Protein AF-A0A535T0T4-F1 (afdb_monomer_lite)

pLDDT: mean 70.82, std 12.21, range [46.47, 88.56]

Sequence (93 aa):
MAADGDIHIRDHVLYELARDLSSSLELDSVLRNVMDRVISLMHASRGFIVLVDPVTNEMSVQMGGGETDTEKSRHFLGSKTVIDHVVKSGQAV

Foldseek 3Di:
DPDDPPVVVVVVVVVVVVCVVVVVVVVQVVVAVVQVVVCVVVVNQKDWDWDADPPPRDIFTPFIDHDDDRPVRRPDPDDPVQVVCCVVPVDHD

Radius of gyration: 19.91 Å; chains: 1; bounding box: 31×58×49 Å

Secondary structure (DSSP, 8-state):
---SSHHHHHHHHHHHHHHHHHHHHHHHHHHHHHHHHHHHHHT-SEEEEEEE-TTT--EEEEEEEESS-HHHHTT----HHHHHHHHHH----

Structure (mmCIF, N/CA/C/O backbone):
data_AF-A0A535T0T4-F1
#
_entry.id   AF-A0A535T0T4-F1
#
loop_
_atom_site.group_PDB
_atom_site.id
_atom_site.type_symbol
_atom_site.label_atom_id
_atom_site.label_alt_id
_atom_site.label_comp_id
_atom_site.label_asym_id
_atom_site.label_entity_id
_atom_site.label_seq_id
_atom_site.pdbx_PDB_ins_code
_atom_site.Cartn_x
_atom_site.Cartn_y
_atom_site.Cartn_z
_atom_site.occupancy
_atom_site.B_iso_or_equiv
_atom_site.auth_seq_id
_atom_site.auth_comp_id
_atom_site.auth_asym_id
_atom_site.auth_atom_id
_atom_site.pdbx_PDB_model_num
ATOM 1 N N . MET A 1 1 ? 6.583 -42.301 -32.885 1.00 46.47 1 MET A N 1
ATOM 2 C CA . MET A 1 1 ? 6.343 -40.851 -32.730 1.00 46.47 1 MET A CA 1
ATOM 3 C C . MET A 1 1 ? 5.975 -40.603 -31.277 1.00 46.47 1 MET A C 1
ATOM 5 O O . MET A 1 1 ? 4.818 -40.729 -30.920 1.00 46.47 1 MET A O 1
ATOM 9 N N . ALA A 1 2 ? 6.977 -40.398 -30.427 1.00 50.59 2 ALA A N 1
ATOM 10 C CA . ALA A 1 2 ? 6.829 -40.143 -28.995 1.00 50.59 2 ALA A CA 1
ATOM 11 C C . ALA A 1 2 ? 7.972 -39.199 -28.606 1.00 50.59 2 ALA A C 1
ATOM 13 O O . ALA A 1 2 ? 9.039 -39.668 -28.229 1.00 50.59 2 ALA A O 1
ATOM 14 N N . ALA A 1 3 ? 7.816 -37.901 -28.879 1.00 54.41 3 ALA A N 1
ATOM 15 C CA . ALA A 1 3 ? 8.810 -36.880 -28.520 1.00 54.41 3 ALA A CA 1
ATOM 16 C C . ALA A 1 3 ? 8.260 -35.436 -28.568 1.00 54.41 3 ALA A C 1
ATOM 18 O O . ALA A 1 3 ? 9.046 -34.510 -28.716 1.00 54.41 3 ALA A O 1
ATOM 19 N N . ASP A 1 4 ? 6.939 -35.233 -28.489 1.00 51.59 4 ASP A N 1
ATOM 20 C CA . ASP A 1 4 ? 6.331 -33.896 -28.678 1.00 51.59 4 ASP A CA 1
ATOM 21 C C . ASP A 1 4 ? 5.533 -33.400 -27.452 1.00 51.59 4 ASP A C 1
ATOM 23 O O . ASP A 1 4 ? 5.272 -32.213 -27.309 1.00 51.59 4 ASP A O 1
ATOM 27 N N . GLY A 1 5 ? 5.186 -34.288 -26.509 1.00 54.66 5 GLY A N 1
ATOM 28 C CA . GLY A 1 5 ? 4.384 -33.932 -25.327 1.00 54.66 5 GLY A CA 1
ATOM 29 C C . GLY A 1 5 ? 5.178 -33.427 -24.114 1.00 54.66 5 GLY A C 1
ATOM 30 O O . GLY A 1 5 ? 4.657 -32.634 -23.335 1.00 54.66 5 GLY A O 1
ATOM 31 N N . ASP A 1 6 ? 6.438 -33.842 -23.951 1.00 54.31 6 ASP A N 1
ATOM 32 C CA . ASP A 1 6 ? 7.193 -33.605 -22.706 1.00 54.31 6 ASP A CA 1
ATOM 33 C C . ASP A 1 6 ? 8.015 -32.302 -22.699 1.00 54.31 6 ASP A C 1
ATOM 35 O O . ASP A 1 6 ? 8.401 -31.819 -21.634 1.00 54.31 6 ASP A O 1
ATOM 39 N N . ILE A 1 7 ? 8.269 -31.696 -23.866 1.00 55.16 7 ILE A N 1
ATOM 40 C CA . ILE A 1 7 ? 9.045 -30.446 -23.980 1.00 55.16 7 ILE A CA 1
ATOM 41 C C . ILE A 1 7 ? 8.188 -29.218 -23.637 1.00 55.16 7 ILE A C 1
ATOM 43 O O . ILE A 1 7 ? 8.609 -28.367 -22.858 1.00 55.16 7 ILE A O 1
ATOM 47 N N . HIS A 1 8 ? 6.941 -29.166 -24.108 1.00 55.12 8 HIS A N 1
ATOM 48 C CA . HIS A 1 8 ? 6.098 -27.979 -23.939 1.00 55.12 8 HIS A CA 1
ATOM 49 C C . HIS A 1 8 ? 5.536 -27.808 -22.518 1.00 55.12 8 HIS A C 1
ATOM 51 O O . HIS A 1 8 ? 5.375 -26.680 -22.051 1.00 55.12 8 HIS A O 1
ATOM 57 N N . ILE A 1 9 ? 5.288 -28.909 -21.797 1.00 57.59 9 ILE A N 1
ATOM 58 C CA . ILE A 1 9 ? 4.816 -28.870 -20.401 1.00 57.59 9 ILE A CA 1
ATOM 59 C C . ILE A 1 9 ? 5.916 -28.313 -19.483 1.00 57.59 9 ILE A C 1
ATOM 61 O O . ILE A 1 9 ? 5.636 -27.536 -18.571 1.00 57.59 9 ILE A O 1
ATOM 65 N N . ARG A 1 10 ? 7.179 -28.681 -19.731 1.00 58.81 10 ARG A N 1
ATOM 66 C CA . ARG A 1 10 ? 8.309 -28.284 -18.883 1.00 58.81 10 ARG A CA 1
ATOM 67 C C . ARG A 1 10 ? 8.644 -26.799 -19.032 1.00 58.81 10 ARG A C 1
ATOM 69 O O . ARG A 1 10 ? 8.903 -26.143 -18.025 1.00 58.81 10 ARG A O 1
ATOM 76 N N . ASP A 1 11 ? 8.559 -26.272 -20.250 1.00 59.59 11 ASP A N 1
ATOM 77 C CA . ASP A 1 11 ? 8.815 -24.857 -20.537 1.00 59.59 11 ASP A CA 1
ATOM 78 C C . ASP A 1 11 ? 7.705 -23.946 -19.992 1.00 59.59 11 ASP A C 1
ATOM 80 O O . ASP A 1 11 ? 7.992 -22.884 -19.442 1.00 59.59 11 ASP A O 1
ATOM 84 N N . HIS A 1 12 ? 6.440 -24.375 -20.061 1.00 63.81 12 HIS A N 1
ATOM 85 C CA . HIS A 1 12 ? 5.324 -23.609 -19.503 1.00 63.81 12 HIS A CA 1
ATOM 86 C C . HIS A 1 12 ? 5.379 -23.533 -17.970 1.00 63.81 12 HIS A C 1
ATOM 88 O O . HIS A 1 12 ? 5.208 -22.456 -17.405 1.00 63.81 12 HIS A O 1
ATOM 94 N N . VAL A 1 13 ? 5.692 -24.644 -17.296 1.00 70.94 13 VAL A N 1
ATOM 95 C CA . VAL A 1 13 ? 5.807 -24.685 -15.827 1.00 70.94 13 VAL A CA 1
ATOM 96 C C . VAL A 1 13 ? 7.017 -23.885 -15.333 1.00 70.94 13 VAL A C 1
ATOM 98 O O . VAL A 1 13 ? 6.923 -23.208 -14.314 1.00 70.94 13 VAL A O 1
ATOM 101 N N . LEU A 1 14 ? 8.141 -23.899 -16.061 1.00 69.94 14 LEU A N 1
ATOM 102 C CA . LEU A 1 14 ? 9.292 -23.039 -15.757 1.00 69.94 14 LEU A CA 1
ATOM 103 C C . LEU A 1 14 ? 8.983 -21.556 -15.981 1.00 69.94 14 LEU A C 1
ATOM 105 O O . LEU A 1 14 ? 9.421 -20.728 -15.188 1.00 69.94 14 LEU A O 1
ATOM 109 N N . TYR A 1 15 ? 8.226 -21.217 -17.025 1.00 70.31 15 TYR A N 1
ATOM 110 C CA . TYR A 1 15 ? 7.838 -19.838 -17.307 1.00 70.31 15 TYR A CA 1
ATOM 111 C C . TYR A 1 15 ? 6.834 -19.296 -16.286 1.00 70.31 15 TYR A C 1
ATOM 113 O O . TYR A 1 15 ? 7.018 -18.187 -15.799 1.00 70.31 15 TYR A O 1
ATOM 121 N N . GLU A 1 16 ? 5.818 -20.072 -15.905 1.00 61.53 16 GLU A N 1
ATOM 122 C CA . GLU A 1 16 ? 4.867 -19.694 -14.851 1.00 61.53 16 GLU A CA 1
ATOM 123 C C . GLU A 1 16 ? 5.570 -19.587 -13.492 1.00 61.53 16 GLU A C 1
ATOM 125 O O . GLU A 1 16 ? 5.406 -18.582 -12.815 1.00 61.53 16 GLU A O 1
ATOM 130 N N . LEU A 1 17 ? 6.461 -20.522 -13.140 1.00 64.81 17 LEU A N 1
ATOM 131 C CA . LEU A 1 17 ? 7.242 -20.438 -11.901 1.00 64.81 17 LEU A CA 1
ATOM 132 C C . LEU A 1 17 ? 8.209 -19.243 -11.899 1.00 64.81 17 LEU A C 1
ATOM 134 O O . LEU A 1 17 ? 8.366 -18.585 -10.876 1.00 64.81 17 LEU A O 1
ATOM 138 N N . ALA A 1 18 ? 8.846 -18.934 -13.030 1.00 59.88 18 ALA A N 1
ATOM 139 C CA . ALA A 1 18 ? 9.694 -17.752 -13.164 1.00 59.88 18 ALA A CA 1
ATOM 140 C C . ALA A 1 18 ? 8.875 -16.455 -13.119 1.00 59.88 18 ALA A C 1
ATOM 142 O O . ALA A 1 18 ? 9.330 -15.474 -12.538 1.00 59.88 18 ALA A O 1
ATOM 143 N N . ARG A 1 19 ? 7.663 -16.437 -13.684 1.00 62.78 19 ARG A N 1
ATOM 144 C CA . ARG A 1 19 ? 6.762 -15.279 -13.645 1.00 62.78 19 ARG A CA 1
ATOM 145 C C . ARG A 1 19 ? 6.145 -15.087 -12.260 1.00 62.78 19 ARG A C 1
ATOM 147 O O . ARG A 1 19 ? 6.026 -13.951 -11.816 1.00 62.78 19 ARG A O 1
ATOM 154 N N . ASP A 1 20 ? 5.840 -16.157 -11.539 1.00 56.06 20 ASP A N 1
ATOM 155 C CA . ASP A 1 20 ? 5.381 -16.112 -10.147 1.00 56.06 20 ASP A CA 1
ATOM 156 C C . ASP A 1 20 ? 6.519 -15.692 -9.202 1.00 56.06 20 ASP A C 1
ATOM 158 O O . ASP A 1 20 ? 6.330 -14.844 -8.331 1.00 56.06 20 ASP A O 1
ATOM 162 N N . LEU A 1 21 ? 7.743 -16.179 -9.437 1.00 56.84 21 LEU A N 1
ATOM 163 C CA . LEU A 1 21 ? 8.930 -15.763 -8.686 1.00 56.84 21 LEU A CA 1
ATOM 164 C C . LEU A 1 21 ? 9.321 -14.302 -8.980 1.00 56.84 21 LEU A C 1
ATOM 166 O O . LEU A 1 21 ? 9.721 -13.577 -8.071 1.00 56.84 21 LEU A O 1
ATOM 170 N N . SER A 1 22 ? 9.180 -13.847 -10.229 1.00 53.53 22 SER A N 1
ATOM 171 C CA . SER A 1 22 ? 9.512 -12.475 -10.635 1.00 53.53 22 SER A CA 1
ATOM 172 C C . SER A 1 22 ? 8.413 -11.472 -10.268 1.00 53.53 22 SER A C 1
ATOM 174 O O . SER A 1 22 ? 8.726 -10.359 -9.855 1.00 53.53 22 SER A O 1
ATOM 176 N N . SER A 1 23 ? 7.133 -11.853 -10.321 1.00 50.88 23 SER A N 1
ATOM 177 C CA . SER A 1 23 ? 6.018 -10.989 -9.894 1.00 50.88 23 SER A CA 1
ATOM 178 C C . SER A 1 23 ? 6.010 -10.750 -8.382 1.00 50.88 23 SER A C 1
ATOM 180 O O . SER A 1 23 ? 5.660 -9.656 -7.938 1.00 50.88 23 SER A O 1
ATOM 182 N N . SER A 1 24 ? 6.496 -11.715 -7.593 1.00 54.97 24 SER A N 1
ATOM 183 C CA . SER A 1 24 ? 6.721 -11.532 -6.156 1.00 54.97 24 SER A CA 1
ATOM 184 C C . SER A 1 24 ? 7.871 -10.563 -5.838 1.00 54.97 24 SER A C 1
ATOM 186 O O . SER A 1 24 ? 7.842 -9.943 -4.779 1.00 54.97 24 SER A O 1
ATOM 188 N N . LEU A 1 25 ? 8.874 -10.418 -6.715 1.00 54.78 25 LEU A N 1
ATOM 189 C CA . LEU A 1 25 ? 10.022 -9.512 -6.522 1.00 54.78 25 LEU A CA 1
ATOM 190 C C . LEU A 1 25 ? 9.783 -8.112 -7.116 1.00 54.78 25 LEU A C 1
ATOM 192 O O . LEU A 1 25 ? 10.323 -7.113 -6.631 1.00 54.78 25 LEU A O 1
ATOM 196 N N . GLU A 1 26 ? 8.943 -8.013 -8.143 1.00 64.62 26 GLU A N 1
ATOM 197 C CA . GLU A 1 26 ? 8.573 -6.734 -8.744 1.00 64.62 26 GLU A CA 1
ATOM 198 C C . GLU A 1 26 ? 7.490 -6.000 -7.955 1.00 64.62 26 GLU A C 1
ATOM 200 O O . GLU A 1 26 ? 7.504 -4.772 -7.957 1.00 64.62 26 GLU A O 1
ATOM 205 N N . LEU A 1 27 ? 6.597 -6.690 -7.233 1.00 72.19 27 LEU A N 1
ATOM 206 C CA . LEU A 1 27 ? 5.540 -6.024 -6.464 1.00 72.19 27 LEU A CA 1
ATOM 207 C C . LEU A 1 27 ? 6.109 -5.043 -5.432 1.00 72.19 27 LEU A C 1
ATOM 209 O O . LEU A 1 27 ? 5.692 -3.888 -5.398 1.00 72.19 27 LEU A O 1
ATOM 213 N N . ASP A 1 28 ? 7.103 -5.453 -4.645 1.00 73.31 28 ASP A N 1
ATOM 214 C CA . ASP A 1 28 ? 7.744 -4.566 -3.666 1.00 73.31 28 ASP A CA 1
ATOM 215 C C . ASP A 1 2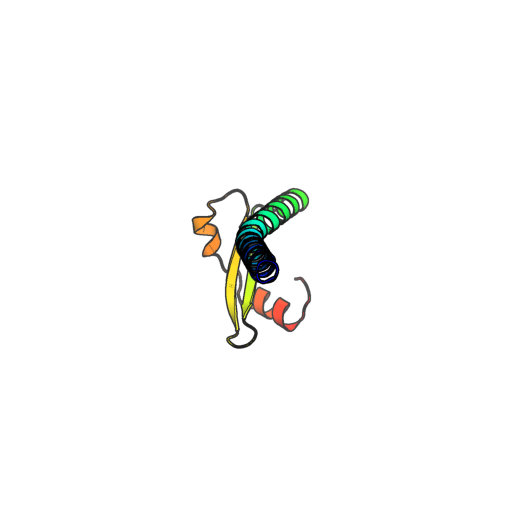8 ? 8.423 -3.364 -4.340 1.00 73.31 28 ASP A C 1
ATOM 217 O O . ASP A 1 28 ? 8.398 -2.249 -3.815 1.00 73.31 28 ASP A O 1
ATOM 221 N N . SER A 1 29 ? 8.992 -3.569 -5.530 1.00 74.88 29 SER A N 1
ATOM 222 C CA . SER A 1 29 ? 9.625 -2.510 -6.324 1.00 74.88 29 SER A CA 1
ATOM 223 C C . SER A 1 29 ? 8.591 -1.538 -6.902 1.00 74.88 29 SER A C 1
ATOM 225 O O . SER A 1 29 ? 8.776 -0.322 -6.845 1.00 74.88 29 SER A O 1
ATOM 227 N N . VAL A 1 30 ? 7.470 -2.053 -7.408 1.00 80.62 30 VAL A N 1
ATOM 228 C CA . VAL A 1 30 ? 6.339 -1.265 -7.913 1.00 80.62 30 VAL A CA 1
ATOM 229 C C . VAL A 1 30 ? 5.716 -0.457 -6.784 1.00 80.62 30 VAL A C 1
ATOM 231 O O . VAL A 1 30 ? 5.543 0.753 -6.923 1.00 80.62 30 VAL A O 1
ATOM 234 N N . LEU A 1 31 ? 5.427 -1.094 -5.648 1.00 80.62 31 LEU A N 1
ATOM 235 C CA . LEU A 1 31 ? 4.869 -0.427 -4.479 1.00 80.62 31 LEU A CA 1
ATOM 236 C C . LEU A 1 31 ? 5.805 0.682 -3.994 1.00 80.62 31 LEU A C 1
ATOM 238 O O . LEU A 1 31 ? 5.337 1.795 -3.752 1.00 80.62 31 LEU A O 1
ATOM 242 N N . ARG A 1 32 ? 7.116 0.422 -3.911 1.00 79.19 32 ARG A N 1
ATOM 243 C CA . ARG A 1 32 ? 8.115 1.435 -3.543 1.00 79.19 32 ARG A CA 1
ATOM 244 C C . ARG A 1 32 ? 8.084 2.633 -4.490 1.00 79.19 32 ARG A C 1
ATOM 246 O O . ARG A 1 32 ? 7.939 3.757 -4.024 1.00 79.19 32 ARG A O 1
ATOM 253 N N . ASN A 1 33 ? 8.113 2.396 -5.801 1.00 79.50 33 ASN A N 1
ATOM 254 C CA . ASN A 1 33 ? 8.064 3.465 -6.801 1.00 79.50 33 ASN A CA 1
ATOM 255 C C . ASN A 1 33 ? 6.779 4.304 -6.701 1.00 79.50 33 ASN A C 1
ATOM 257 O O . ASN A 1 33 ? 6.817 5.532 -6.806 1.00 79.50 33 ASN A O 1
ATOM 261 N N . VAL A 1 34 ? 5.631 3.653 -6.485 1.00 83.69 34 VAL A N 1
ATOM 262 C CA . VAL A 1 34 ? 4.349 4.342 -6.282 1.00 83.69 34 VAL A CA 1
ATOM 263 C C . VAL A 1 34 ? 4.388 5.180 -5.005 1.00 83.69 34 VAL A C 1
ATOM 265 O O . VAL A 1 34 ? 3.985 6.342 -5.028 1.00 83.69 34 VAL A O 1
ATOM 268 N N . MET A 1 35 ? 4.905 4.628 -3.907 1.00 83.25 35 MET A N 1
ATOM 269 C CA . MET A 1 35 ? 5.002 5.332 -2.630 1.00 83.25 35 MET A CA 1
ATOM 270 C C . MET A 1 35 ? 5.914 6.548 -2.712 1.00 83.25 35 MET A C 1
ATOM 272 O O . MET A 1 35 ? 5.510 7.623 -2.281 1.00 83.25 35 MET A O 1
ATOM 276 N N . ASP A 1 36 ? 7.092 6.421 -3.319 1.00 81.12 36 ASP A N 1
ATOM 277 C CA . ASP A 1 36 ? 8.024 7.539 -3.490 1.00 81.12 36 ASP A CA 1
ATOM 278 C C . ASP A 1 36 ? 7.374 8.678 -4.284 1.00 81.12 36 ASP A C 1
ATOM 280 O O . ASP A 1 36 ? 7.501 9.858 -3.938 1.00 81.12 36 ASP A O 1
ATOM 284 N N . ARG A 1 37 ? 6.585 8.336 -5.312 1.00 81.81 37 ARG A N 1
ATOM 285 C CA . ARG A 1 37 ? 5.823 9.324 -6.076 1.00 81.81 37 ARG A CA 1
ATOM 286 C C . ARG A 1 37 ? 4.732 9.990 -5.239 1.00 81.81 37 ARG A C 1
ATOM 288 O O . ARG A 1 37 ? 4.581 11.207 -5.326 1.00 81.81 37 ARG A O 1
ATOM 295 N N . VAL A 1 38 ? 3.976 9.227 -4.451 1.00 85.44 38 VAL A N 1
ATOM 296 C CA . VAL A 1 38 ? 2.920 9.762 -3.573 1.00 85.44 38 VAL A CA 1
ATOM 297 C C . VAL A 1 38 ? 3.516 10.677 -2.505 1.00 85.44 38 VAL A C 1
ATOM 299 O O . VAL A 1 38 ? 3.033 11.792 -2.331 1.00 85.44 38 VAL A O 1
ATOM 302 N N . ILE A 1 39 ? 4.592 10.252 -1.843 1.00 82.44 39 ILE A N 1
ATOM 303 C CA . ILE A 1 39 ? 5.311 11.037 -0.833 1.00 82.44 39 ILE A CA 1
ATOM 304 C C . ILE A 1 39 ? 5.786 12.362 -1.431 1.00 82.44 39 ILE A C 1
ATOM 306 O O . ILE A 1 39 ? 5.515 13.420 -0.863 1.00 82.44 39 ILE A O 1
ATOM 310 N N . SER A 1 40 ? 6.412 12.313 -2.611 1.00 79.06 40 SER A N 1
ATOM 311 C CA . SER A 1 40 ? 6.872 13.506 -3.325 1.00 79.06 40 SER A CA 1
ATOM 312 C C . SER A 1 40 ? 5.725 14.459 -3.678 1.00 79.06 40 SER A C 1
ATOM 314 O O . SER A 1 40 ? 5.836 15.656 -3.430 1.00 79.06 40 SER A O 1
ATOM 316 N N . LEU A 1 41 ? 4.610 13.951 -4.214 1.00 83.06 41 LEU A N 1
ATOM 317 C CA . LEU A 1 41 ? 3.455 14.779 -4.586 1.00 83.06 41 LEU A CA 1
ATOM 318 C C . LEU A 1 41 ? 2.774 15.415 -3.369 1.00 83.06 41 LEU A C 1
ATOM 320 O O . LEU A 1 41 ? 2.375 16.578 -3.412 1.00 83.06 41 LEU A O 1
ATOM 324 N N . MET A 1 42 ? 2.653 14.657 -2.281 1.00 85.88 42 MET A N 1
ATOM 325 C CA . MET A 1 42 ? 2.006 15.110 -1.052 1.00 85.88 42 MET A CA 1
ATOM 326 C C . MET A 1 42 ? 2.927 15.965 -0.176 1.00 85.88 42 MET A C 1
ATOM 328 O O . MET A 1 42 ? 2.468 16.481 0.841 1.00 85.88 42 MET A O 1
ATOM 332 N N . HIS A 1 43 ? 4.207 16.112 -0.545 1.00 81.50 43 HIS A N 1
ATOM 333 C CA . HIS A 1 43 ? 5.255 16.688 0.307 1.00 81.50 43 HIS A CA 1
ATOM 334 C C . HIS A 1 43 ? 5.264 16.057 1.710 1.00 81.50 43 HIS A C 1
ATOM 336 O O . HIS A 1 43 ? 5.497 16.722 2.721 1.00 81.50 43 HIS A O 1
ATOM 342 N N . ALA A 1 44 ? 4.955 14.762 1.775 1.00 79.62 44 ALA A N 1
ATOM 343 C CA . ALA A 1 44 ? 4.942 14.016 3.019 1.00 79.62 44 ALA A CA 1
ATOM 344 C C . ALA A 1 44 ? 6.373 13.620 3.387 1.00 79.62 44 ALA A C 1
ATOM 346 O O . ALA A 1 44 ? 7.206 13.386 2.519 1.00 79.62 44 ALA A O 1
ATOM 347 N N . SER A 1 45 ? 6.667 13.493 4.679 1.00 78.12 45 SER A N 1
ATOM 348 C CA . SER A 1 45 ? 7.986 13.010 5.105 1.00 78.12 45 SER A CA 1
ATOM 349 C C . SER A 1 45 ? 8.106 11.485 4.993 1.00 78.12 45 SER A C 1
ATOM 351 O O . SER A 1 45 ? 9.202 10.965 4.796 1.00 78.12 45 SER A O 1
ATOM 353 N N . ARG A 1 46 ? 6.991 10.757 5.172 1.00 80.06 46 ARG A N 1
ATOM 354 C CA . ARG A 1 46 ? 6.917 9.286 5.217 1.00 80.06 46 ARG A CA 1
ATOM 355 C C . ARG A 1 46 ? 5.535 8.781 4.798 1.00 80.06 46 ARG A C 1
ATOM 357 O O . ARG A 1 46 ? 4.547 9.494 4.970 1.00 80.06 46 ARG A O 1
ATOM 364 N N . GLY A 1 47 ? 5.469 7.537 4.331 1.00 79.38 47 GLY A N 1
ATOM 365 C CA . GLY A 1 47 ? 4.228 6.842 3.980 1.00 79.38 47 GLY A CA 1
ATOM 366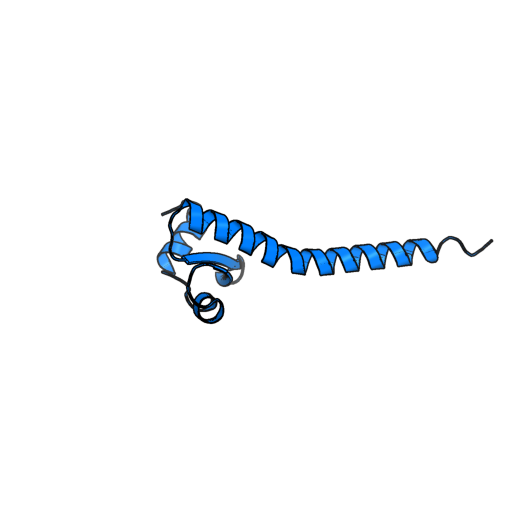 C C . GLY A 1 47 ? 4.316 5.335 4.230 1.00 79.38 47 GLY A C 1
ATOM 367 O O . GLY A 1 47 ? 5.407 4.763 4.209 1.00 79.38 47 GLY A O 1
ATOM 368 N N . PHE A 1 48 ? 3.167 4.702 4.484 1.00 82.81 48 PHE A N 1
ATOM 369 C CA . PHE A 1 48 ? 3.069 3.277 4.813 1.00 82.81 48 PHE A CA 1
ATOM 370 C C . PHE A 1 48 ? 1.905 2.615 4.077 1.00 82.81 48 PHE A C 1
ATOM 372 O O . PHE A 1 48 ? 0.833 3.206 3.951 1.00 82.81 48 PHE A O 1
ATOM 379 N N . ILE A 1 49 ? 2.102 1.365 3.658 1.00 82.06 49 ILE A N 1
ATOM 380 C CA . ILE A 1 49 ? 1.030 0.450 3.257 1.00 82.06 49 ILE A CA 1
ATOM 381 C C . ILE A 1 49 ? 0.875 -0.598 4.353 1.00 82.06 49 ILE A C 1
ATOM 383 O O . ILE A 1 49 ? 1.810 -1.349 4.645 1.00 82.06 49 ILE A O 1
ATOM 387 N N . VAL A 1 50 ? -0.316 -0.642 4.944 1.00 83.06 50 VAL A N 1
ATOM 388 C CA . VAL A 1 50 ? -0.687 -1.596 5.991 1.00 83.06 50 VAL A CA 1
ATOM 389 C C . VAL A 1 50 ? -1.703 -2.573 5.416 1.00 83.06 50 VAL A C 1
ATOM 391 O O . VAL A 1 50 ? -2.720 -2.157 4.864 1.00 83.06 50 VAL A O 1
ATOM 394 N N . LEU A 1 51 ? -1.421 -3.864 5.551 1.00 83.12 51 LEU A N 1
ATOM 395 C CA . LEU A 1 51 ? -2.355 -4.935 5.245 1.00 83.12 51 LEU A CA 1
ATOM 396 C C . LEU A 1 51 ? -3.045 -5.369 6.529 1.00 83.12 51 LEU A C 1
ATOM 398 O O . LEU A 1 51 ? -2.410 -5.481 7.579 1.00 83.12 51 LEU A O 1
ATOM 402 N N . VAL A 1 52 ? -4.345 -5.613 6.426 1.00 83.44 52 VAL A N 1
ATOM 403 C CA . VAL A 1 52 ? -5.168 -6.096 7.531 1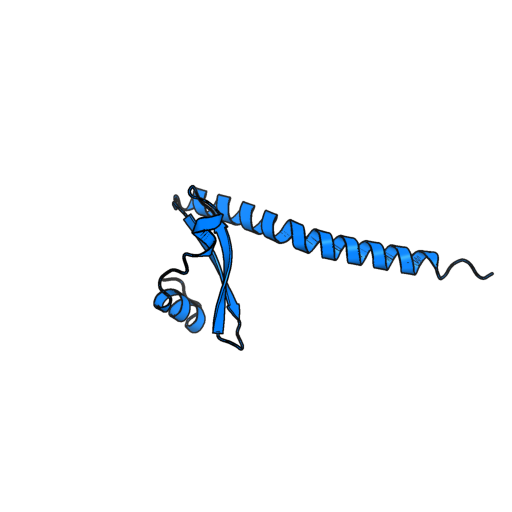.00 83.44 52 VAL A CA 1
ATOM 404 C C . VAL A 1 52 ? -5.709 -7.456 7.139 1.00 83.44 52 VAL A C 1
ATOM 406 O O . VAL A 1 52 ? -6.381 -7.580 6.114 1.00 83.44 52 VAL A O 1
ATOM 409 N N . ASP A 1 53 ? -5.397 -8.470 7.938 1.00 83.06 53 ASP A N 1
ATOM 410 C CA . ASP A 1 53 ? -5.965 -9.798 7.763 1.00 83.06 53 ASP A CA 1
ATOM 411 C C . ASP A 1 53 ? -7.463 -9.752 8.126 1.00 83.06 53 ASP A C 1
ATOM 413 O O . ASP A 1 53 ? -7.808 -9.373 9.248 1.00 83.06 53 ASP A O 1
ATOM 417 N N . PRO A 1 54 ? -8.380 -10.112 7.213 1.00 76.56 54 PRO A N 1
ATOM 418 C CA . PRO A 1 54 ? -9.816 -10.012 7.464 1.00 76.56 54 PRO A CA 1
ATOM 419 C C . PRO A 1 54 ? -10.344 -11.056 8.464 1.00 76.56 54 PRO A C 1
ATOM 421 O O . PRO A 1 54 ? -11.455 -10.903 8.968 1.00 76.56 54 PRO A O 1
ATOM 424 N N . VAL A 1 55 ? -9.585 -12.120 8.737 1.00 82.75 55 VAL A N 1
ATOM 425 C CA . VAL A 1 55 ? -9.952 -13.220 9.638 1.00 82.75 55 VAL A CA 1
ATOM 426 C C . VAL A 1 55 ? -9.411 -12.971 11.043 1.00 82.75 55 VAL A C 1
ATOM 428 O O . VAL A 1 55 ? -10.151 -13.109 12.016 1.00 82.75 55 VAL A O 1
ATOM 431 N N . THR A 1 56 ? -8.135 -12.600 11.168 1.00 82.94 56 THR A N 1
ATOM 432 C CA . THR A 1 56 ? -7.484 -12.391 12.476 1.00 82.94 56 THR A CA 1
ATOM 433 C C . THR A 1 56 ? -7.516 -10.933 12.935 1.00 82.94 56 THR A C 1
ATOM 435 O O . THR A 1 56 ? -7.294 -10.651 14.114 1.00 82.94 56 THR A O 1
ATOM 438 N N . ASN A 1 57 ? -7.816 -9.997 12.027 1.00 77.81 57 ASN A N 1
ATOM 439 C CA . ASN A 1 57 ? -7.704 -8.551 12.232 1.00 77.81 57 ASN A CA 1
ATOM 440 C C . ASN A 1 57 ? -6.283 -8.120 12.649 1.00 77.81 57 ASN A C 1
ATOM 442 O O . ASN A 1 57 ? -6.092 -7.086 13.302 1.00 77.81 57 ASN A O 1
ATOM 446 N N . GLU A 1 58 ? -5.279 -8.923 12.288 1.00 80.44 58 GLU A N 1
ATOM 447 C CA . GLU A 1 58 ? -3.874 -8.586 12.469 1.00 80.44 58 GLU A CA 1
ATOM 448 C C . GLU A 1 58 ? -3.424 -7.600 11.394 1.00 80.44 58 GLU A C 1
ATOM 450 O O . GLU A 1 58 ? -3.780 -7.707 10.221 1.00 80.44 58 GLU A O 1
ATOM 455 N N . MET A 1 59 ? -2.637 -6.612 11.816 1.00 80.12 59 MET A N 1
ATOM 456 C CA . MET A 1 59 ? -2.105 -5.575 10.943 1.00 80.12 59 MET A CA 1
ATOM 457 C C . MET A 1 59 ? -0.627 -5.837 10.695 1.00 80.12 59 MET A C 1
ATOM 459 O O . MET A 1 59 ? 0.145 -5.991 11.642 1.00 80.12 59 MET A O 1
ATOM 463 N N . SER A 1 60 ? -0.225 -5.823 9.431 1.00 78.88 60 SER A N 1
ATOM 464 C CA . SER A 1 60 ? 1.172 -5.951 9.026 1.00 78.88 60 SER A CA 1
ATOM 465 C C . SER A 1 60 ? 1.561 -4.812 8.092 1.00 78.88 60 SER A C 1
ATOM 467 O O . SER A 1 60 ? 0.788 -4.385 7.235 1.00 78.88 60 SER A O 1
ATOM 469 N N . VAL A 1 61 ? 2.767 -4.274 8.271 1.00 76.56 61 VAL A N 1
ATOM 470 C CA . VAL A 1 61 ? 3.304 -3.252 7.367 1.00 76.56 61 VAL A CA 1
ATOM 471 C C . VAL A 1 61 ? 3.924 -3.964 6.173 1.00 76.56 61 VAL A C 1
ATOM 473 O O . VAL A 1 61 ? 4.991 -4.568 6.297 1.00 76.56 61 VAL A O 1
ATOM 476 N N . GLN A 1 62 ? 3.265 -3.873 5.018 1.00 74.69 62 GLN A N 1
ATOM 477 C CA . GLN A 1 62 ? 3.790 -4.431 3.772 1.00 74.69 62 GLN A CA 1
ATOM 478 C C . GLN A 1 62 ? 4.950 -3.584 3.251 1.00 74.69 62 GLN A C 1
ATOM 480 O O . GLN A 1 62 ? 5.943 -4.118 2.768 1.00 74.69 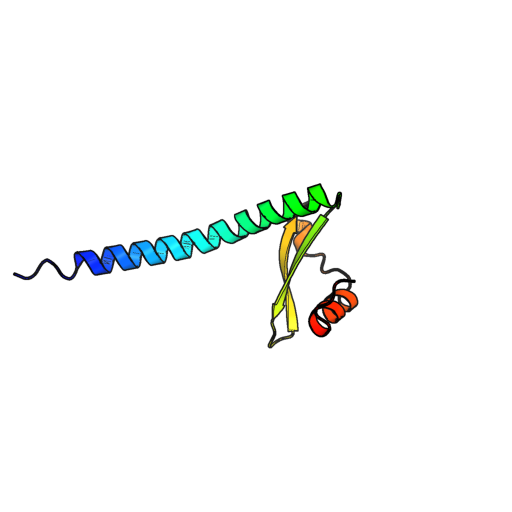62 GLN A O 1
ATOM 485 N N . MET A 1 63 ? 4.851 -2.256 3.369 1.00 73.06 63 MET A N 1
ATOM 486 C CA . MET A 1 63 ? 5.880 -1.346 2.873 1.00 73.06 63 MET A CA 1
ATOM 487 C C . MET A 1 63 ? 5.857 -0.003 3.607 1.00 73.06 63 MET A C 1
ATOM 489 O O . MET A 1 63 ? 4.795 0.529 3.925 1.00 73.06 63 MET A O 1
ATOM 493 N N . GLY A 1 64 ? 7.048 0.541 3.862 1.00 73.75 64 GLY A N 1
ATOM 494 C CA . GLY A 1 64 ? 7.257 1.918 4.302 1.00 73.75 64 GLY A CA 1
ATOM 495 C C . GLY A 1 64 ? 8.235 2.636 3.370 1.00 73.75 64 GLY A C 1
ATOM 496 O O . GLY A 1 64 ? 9.188 2.018 2.887 1.00 73.75 64 GLY A O 1
ATOM 497 N N . GLY A 1 65 ? 7.999 3.925 3.129 1.00 70.94 65 GLY A N 1
ATOM 498 C CA . GLY A 1 65 ? 8.842 4.796 2.303 1.00 70.94 65 GLY A CA 1
ATOM 499 C C . GLY A 1 65 ? 9.022 6.188 2.919 1.00 70.94 65 GLY A C 1
ATOM 500 O O . GLY A 1 65 ? 8.245 6.593 3.790 1.00 70.94 65 GLY A O 1
ATOM 501 N N . GLY A 1 66 ? 10.046 6.920 2.470 1.00 68.62 66 GLY A N 1
ATOM 502 C CA . GLY A 1 66 ? 10.390 8.270 2.942 1.00 68.62 66 GLY A CA 1
ATOM 503 C C . GLY A 1 66 ? 11.846 8.423 3.399 1.00 68.62 66 GLY A C 1
ATOM 504 O O . GLY A 1 66 ? 12.628 7.476 3.365 1.00 68.62 66 GLY A O 1
ATOM 505 N N . GLU A 1 67 ? 12.206 9.627 3.851 1.00 61.28 67 GLU A N 1
ATOM 506 C CA . GLU A 1 67 ? 13.594 10.059 4.119 1.00 61.28 67 GLU A CA 1
ATOM 507 C C . GLU A 1 67 ? 14.259 9.436 5.370 1.00 61.28 67 GLU A C 1
ATOM 509 O O . GLU A 1 67 ? 15.325 9.879 5.789 1.00 61.28 67 GLU A O 1
ATOM 514 N N . THR A 1 68 ? 13.675 8.428 6.029 1.00 52.00 68 THR A N 1
ATOM 515 C CA . THR A 1 68 ? 14.262 7.864 7.263 1.00 52.00 68 THR A CA 1
ATOM 516 C C . THR A 1 68 ? 14.122 6.347 7.324 1.00 52.00 68 THR A C 1
ATOM 518 O O . THR A 1 68 ? 13.005 5.838 7.327 1.00 52.00 68 THR A O 1
ATOM 521 N N . ASP A 1 69 ? 15.267 5.657 7.399 1.00 53.84 69 ASP A N 1
ATOM 522 C CA . ASP A 1 69 ? 15.477 4.227 7.672 1.00 53.84 69 ASP A CA 1
ATOM 523 C C . ASP A 1 69 ? 14.280 3.298 7.407 1.00 53.84 69 ASP A C 1
ATOM 525 O O . ASP A 1 69 ? 13.355 3.166 8.221 1.00 53.84 69 ASP A O 1
ATOM 529 N N . THR A 1 70 ? 14.357 2.553 6.303 1.00 54.16 70 THR A N 1
ATOM 530 C CA . THR A 1 70 ? 13.404 1.489 5.946 1.00 54.16 70 THR A CA 1
ATOM 531 C C . THR A 1 70 ? 13.219 0.469 7.072 1.00 54.16 70 THR A C 1
ATOM 533 O O . THR A 1 70 ? 12.110 -0.018 7.272 1.00 54.16 70 THR A O 1
ATOM 536 N N . GLU A 1 71 ? 14.261 0.215 7.867 1.00 52.59 71 GLU A N 1
ATOM 537 C CA . GLU A 1 71 ? 14.238 -0.744 8.977 1.00 52.59 71 GLU A CA 1
ATOM 538 C C . GLU A 1 71 ? 13.434 -0.251 10.191 1.00 52.59 71 GLU A C 1
ATOM 540 O O . GLU A 1 71 ? 12.703 -1.023 10.806 1.00 52.59 71 GLU A O 1
ATOM 545 N N . LYS A 1 72 ? 13.483 1.049 10.519 1.00 50.44 72 LYS A N 1
ATOM 546 C CA . LYS A 1 72 ? 12.691 1.619 11.632 1.00 50.44 72 LYS A CA 1
ATOM 547 C C . LYS A 1 72 ? 11.244 1.892 11.231 1.00 50.44 72 LYS A C 1
ATOM 549 O O . LYS A 1 72 ? 10.346 1.876 12.072 1.00 50.44 72 LYS A O 1
ATOM 554 N N . SER A 1 73 ? 11.020 2.111 9.941 1.00 52.94 73 SER A N 1
ATOM 555 C CA . SER A 1 73 ? 9.712 2.378 9.350 1.00 52.94 73 SER A CA 1
ATOM 556 C C . SER A 1 73 ? 8.760 1.176 9.445 1.00 52.94 73 SER A C 1
ATOM 558 O O . SER A 1 73 ? 7.568 1.359 9.672 1.00 52.94 73 SER A O 1
ATOM 560 N N . ARG A 1 74 ? 9.263 -0.064 9.399 1.00 53.53 74 ARG A N 1
ATOM 561 C CA . ARG A 1 74 ? 8.419 -1.272 9.519 1.00 53.53 74 ARG A CA 1
ATOM 562 C C . ARG A 1 74 ? 7.753 -1.437 10.890 1.00 53.53 74 ARG A C 1
ATOM 564 O O . ARG A 1 74 ? 6.784 -2.179 10.999 1.00 53.53 74 ARG A O 1
ATOM 571 N N . HIS A 1 75 ? 8.255 -0.762 11.927 1.00 53.53 75 HIS A N 1
ATOM 572 C CA . HIS A 1 75 ? 7.747 -0.878 13.300 1.00 53.53 75 HIS A CA 1
ATOM 573 C C . HIS A 1 75 ? 6.743 0.219 13.684 1.00 53.53 75 HIS A C 1
ATOM 575 O O . HIS A 1 75 ? 6.100 0.116 14.729 1.00 53.53 75 HIS A O 1
ATOM 581 N N . PHE A 1 76 ? 6.587 1.270 12.873 1.00 56.84 76 PHE A N 1
ATOM 582 C CA . PHE A 1 76 ? 5.638 2.342 13.166 1.00 56.84 76 PHE A CA 1
ATOM 583 C C . PHE A 1 76 ? 4.255 2.011 12.593 1.00 56.84 76 PHE A C 1
ATOM 585 O O . PHE A 1 76 ? 3.865 2.477 11.526 1.00 56.84 76 PHE A O 1
ATOM 592 N N . LEU A 1 77 ? 3.493 1.204 13.327 1.00 60.12 77 LEU A N 1
ATOM 593 C CA . LEU A 1 77 ? 2.047 1.116 13.148 1.00 60.12 77 LEU A CA 1
ATOM 594 C C . LEU A 1 77 ? 1.476 2.377 13.800 1.00 60.12 77 LEU A C 1
ATOM 596 O O . LEU A 1 77 ? 1.576 2.516 15.016 1.00 60.12 77 LEU A O 1
ATOM 600 N N . GLY A 1 78 ? 0.980 3.332 13.009 1.00 65.25 78 GLY A N 1
ATOM 601 C CA . GLY A 1 78 ? 0.388 4.578 13.510 1.00 65.25 78 GLY A CA 1
ATOM 602 C C . GLY A 1 78 ? -0.784 4.354 14.481 1.00 65.25 78 GLY A C 1
ATOM 603 O O . GLY A 1 78 ? -0.968 3.291 15.067 1.00 65.25 78 GLY A O 1
ATOM 604 N N . SER A 1 79 ? -1.635 5.358 14.679 1.00 71.81 79 SER A N 1
ATOM 605 C CA . SER A 1 79 ? -2.774 5.208 15.593 1.00 71.81 79 SER A CA 1
ATOM 606 C C . SER A 1 79 ? -3.706 4.075 15.141 1.00 71.81 79 SER A C 1
ATOM 608 O O . SER A 1 79 ? -4.440 4.226 14.165 1.00 71.81 79 SER A O 1
ATOM 610 N N . LYS A 1 80 ? -3.719 2.957 15.884 1.00 74.69 80 LYS A N 1
ATOM 611 C CA . LYS A 1 80 ? -4.588 1.795 15.619 1.00 74.69 80 LYS A CA 1
ATOM 612 C C . LYS A 1 80 ? -6.057 2.196 15.463 1.00 74.69 80 LYS A C 1
ATOM 614 O O . LYS A 1 80 ? -6.755 1.643 14.631 1.00 74.69 80 LYS A O 1
ATOM 619 N N . THR A 1 81 ? -6.499 3.215 16.196 1.00 80.12 81 THR A N 1
ATOM 620 C CA . THR A 1 81 ? -7.856 3.774 16.115 1.00 80.12 81 THR A CA 1
ATOM 621 C C . THR A 1 81 ? -8.189 4.393 14.759 1.00 80.12 81 THR A C 1
ATOM 623 O O . THR A 1 81 ? -9.312 4.239 14.289 1.00 80.12 81 THR A O 1
ATOM 626 N N . VAL A 1 82 ? -7.235 5.081 14.124 1.00 82.38 82 VAL A N 1
ATOM 627 C CA . VAL A 1 82 ? -7.418 5.681 12.793 1.00 82.38 82 VAL A CA 1
ATOM 628 C C . VAL A 1 82 ? -7.456 4.580 11.743 1.00 82.38 82 VAL A C 1
ATOM 630 O O . VAL A 1 82 ? -8.349 4.571 10.904 1.00 82.38 82 VAL A O 1
ATOM 633 N N . ILE A 1 83 ? -6.545 3.608 11.836 1.00 80.81 83 ILE A N 1
ATOM 634 C CA . ILE A 1 83 ? -6.517 2.462 10.920 1.00 80.81 83 ILE A CA 1
ATOM 635 C C . ILE A 1 83 ? -7.816 1.656 11.048 1.00 80.81 83 ILE A C 1
ATOM 637 O O . ILE A 1 83 ? -8.483 1.419 10.048 1.00 80.81 83 ILE A O 1
ATOM 641 N N . ASP A 1 84 ? -8.236 1.318 12.270 1.00 82.12 84 ASP A N 1
ATOM 642 C CA . ASP A 1 84 ? -9.495 0.613 12.536 1.00 82.12 84 ASP A CA 1
ATOM 643 C C . ASP A 1 84 ? -10.714 1.392 12.020 1.00 82.12 84 ASP A C 1
ATOM 645 O O . ASP A 1 84 ? -11.679 0.785 11.554 1.00 82.12 84 ASP A O 1
ATOM 649 N N . HIS A 1 85 ? -10.695 2.728 12.101 1.00 83.94 85 HIS A N 1
ATOM 650 C CA . HIS A 1 85 ? -11.760 3.555 11.541 1.00 83.94 85 HIS A CA 1
ATOM 651 C C . HIS A 1 85 ? -11.819 3.410 10.020 1.00 83.94 85 HIS A C 1
ATOM 653 O O . HIS A 1 85 ? -12.877 3.067 9.504 1.00 83.94 85 HIS A O 1
ATOM 659 N N . VAL A 1 86 ? -10.692 3.600 9.324 1.00 86.75 86 VAL A N 1
ATOM 660 C CA . VAL A 1 86 ? -10.607 3.488 7.858 1.00 86.75 86 VAL A CA 1
ATOM 661 C C . VAL A 1 86 ? -10.989 2.081 7.389 1.00 86.75 86 VAL A C 1
ATOM 663 O O . VAL A 1 86 ? -11.728 1.942 6.421 1.00 86.75 86 VAL A O 1
ATOM 666 N N . VAL A 1 87 ? -10.552 1.031 8.091 1.00 83.88 87 VA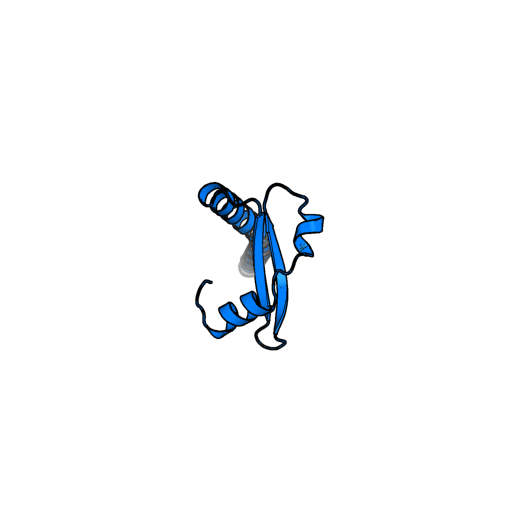L A N 1
ATOM 667 C CA . VAL A 1 87 ? -10.899 -0.366 7.769 1.00 83.88 87 VAL A CA 1
ATOM 668 C C . VAL A 1 87 ? -12.406 -0.604 7.872 1.00 83.88 87 VAL A C 1
ATOM 670 O O . VAL A 1 87 ? -12.982 -1.280 7.024 1.00 83.88 87 VAL A O 1
ATOM 673 N N . LYS A 1 88 ? -13.063 -0.043 8.895 1.00 84.75 88 LYS A N 1
ATOM 674 C CA . LYS A 1 88 ? -14.508 -0.221 9.111 1.00 84.75 88 LYS A CA 1
ATOM 675 C C . LYS A 1 88 ? -15.366 0.667 8.214 1.00 84.75 88 LYS A C 1
ATOM 677 O O . LYS A 1 88 ? -16.445 0.240 7.814 1.00 84.75 88 LYS A O 1
ATOM 682 N N . SER A 1 89 ? -14.940 1.902 7.957 1.00 88.56 89 SER A N 1
ATOM 683 C CA . SER A 1 89 ? -15.727 2.896 7.216 1.00 88.56 89 SER A CA 1
ATOM 684 C C . SER A 1 89 ? -15.430 2.906 5.717 1.00 88.56 89 SER A C 1
ATOM 686 O O . SER A 1 89 ? -16.277 3.332 4.935 1.00 88.56 89 SER A O 1
ATOM 688 N N . GLY A 1 90 ? -14.235 2.469 5.310 1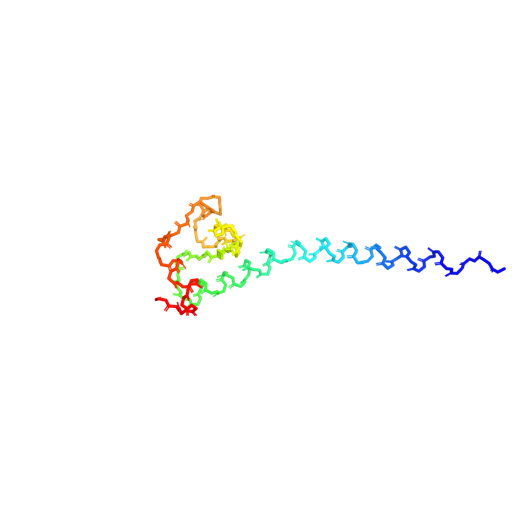.00 83.12 90 GLY A N 1
ATOM 689 C CA . GLY A 1 90 ? -13.716 2.636 3.952 1.00 83.12 90 GLY A CA 1
ATOM 690 C C . GLY A 1 90 ? -13.406 4.092 3.585 1.00 83.12 90 GLY A C 1
ATOM 691 O O . GLY A 1 90 ? -13.163 4.382 2.415 1.00 83.12 90 GLY A O 1
ATOM 692 N N . GLN A 1 91 ? -13.442 5.019 4.549 1.00 82.81 91 GLN A N 1
ATOM 693 C CA . GLN A 1 91 ? -13.261 6.452 4.320 1.00 82.81 91 GLN A CA 1
ATOM 694 C C . GLN A 1 91 ? -11.906 6.930 4.838 1.00 82.81 91 GLN A C 1
ATOM 696 O O . GLN A 1 91 ? -11.468 6.526 5.913 1.00 82.81 91 GLN A O 1
ATOM 701 N N . ALA A 1 92 ? -11.259 7.809 4.069 1.00 82.19 92 ALA A N 1
ATOM 702 C CA . ALA A 1 92 ? -10.059 8.513 4.509 1.00 82.19 92 ALA A CA 1
ATOM 703 C C . ALA A 1 92 ? -10.385 9.486 5.657 1.00 82.19 92 ALA A C 1
ATOM 705 O O . ALA A 1 92 ? -11.498 10.014 5.723 1.00 82.19 92 ALA A O 1
ATOM 706 N N . VAL A 1 93 ? -9.403 9.708 6.535 1.00 78.12 93 VAL A N 1
ATOM 707 C CA . VAL A 1 93 ? -9.473 10.622 7.691 1.00 78.12 93 VAL A CA 1
ATOM 708 C C . VAL A 1 93 ? -8.672 11.882 7.409 1.00 78.12 93 VAL A C 1
ATOM 710 O O . VAL A 1 93 ? -7.575 11.743 6.821 1.00 78.12 93 VAL A O 1
#